Protein AF-A0A662GYY8-F1 (afdb_monomer_lite)

Secondary structure (DSSP, 8-state):
-HHHHHHHHHHHHHHHT-TT--HHHHHHHHHHHHHHHHHHHHHHHHHHHHHHHHHHHHHHHHHTT-SSS-HHHHHHHHHHH-SEEEEEEEETTEEEEEEEES--

pLDDT: mean 74.28, std 16.09, range [39.16, 95.62]

Foldseek 3Di:
DVVVLVVVLVVLVVVLPDPPDDPVNNVVSVVVNVVSVVVVVVVVVVVVVVVVVVVVLVVVCVVVVNPPDCPPVSVVVVCLVDQWDWDWDDDDPDTDTDIDGNPD

Sequence (104 aa):
MYSRIKEIISIIDSVIAKEDLDENIRKNLLMSKKLLAEVLDDLLCLRGCLREMNFVFNETMRTLGMEKENRDLAFEILRDSMYSELNFKWEGDKRVVKIENIIG

Radius of gyration: 21.21 Å; chains: 1; bounding box: 44×32×59 Å

Structure (mmCIF, N/CA/C/O backbone):
data_AF-A0A662GYY8-F1
#
_entry.id   AF-A0A662GYY8-F1
#
loop_
_atom_site.group_PDB
_atom_site.id
_atom_site.type_symbol
_atom_site.label_atom_id
_atom_site.label_alt_id
_atom_site.label_comp_id
_atom_site.label_asym_id
_atom_site.label_entity_id
_atom_site.label_seq_id
_atom_site.pdbx_PDB_ins_code
_atom_site.Cartn_x
_atom_site.Cartn_y
_atom_site.Cartn_z
_atom_site.occupancy
_atom_site.B_iso_or_equiv
_atom_site.auth_seq_id
_atom_site.auth_comp_id
_atom_site.auth_asym_id
_atom_site.auth_atom_id
_atom_site.pdbx_PDB_model_num
ATOM 1 N N . MET A 1 1 ? -5.445 -0.640 -3.956 1.00 65.19 1 MET A N 1
ATOM 2 C CA . MET A 1 1 ? -4.590 -0.774 -2.752 1.00 65.19 1 MET A CA 1
ATOM 3 C C . MET A 1 1 ? -4.658 0.482 -1.890 1.00 65.19 1 MET A C 1
ATOM 5 O O . MET A 1 1 ? -5.123 0.389 -0.768 1.00 65.19 1 MET A O 1
ATOM 9 N N . TYR A 1 2 ? -4.321 1.657 -2.437 1.00 70.56 2 TYR A N 1
ATOM 10 C CA . TYR A 1 2 ? -4.390 2.935 -1.713 1.00 70.56 2 TYR A CA 1
ATOM 11 C C . TYR A 1 2 ? -5.802 3.298 -1.202 1.00 70.56 2 TYR A C 1
ATOM 13 O O . TYR A 1 2 ? -5.949 3.740 -0.070 1.00 70.56 2 TYR A O 1
ATOM 21 N N . SER A 1 3 ? -6.852 3.040 -1.996 1.00 80.19 3 SER A N 1
ATOM 22 C CA . SER A 1 3 ? -8.255 3.245 -1.585 1.00 80.19 3 SER A CA 1
ATOM 23 C C . SER A 1 3 ? -8.660 2.381 -0.386 1.00 80.19 3 SER A C 1
ATOM 25 O O . SER A 1 3 ? -9.202 2.895 0.582 1.00 80.19 3 SER A O 1
ATOM 27 N N . ARG A 1 4 ? -8.313 1.089 -0.416 1.00 83.44 4 ARG A N 1
ATOM 28 C CA . ARG A 1 4 ? -8.581 0.139 0.675 1.00 83.44 4 ARG A CA 1
ATOM 29 C C . ARG A 1 4 ? -7.868 0.512 1.976 1.00 83.44 4 ARG A C 1
ATOM 31 O O . ARG A 1 4 ? -8.450 0.391 3.042 1.00 83.44 4 ARG A O 1
ATOM 38 N N . ILE A 1 5 ? -6.620 0.981 1.902 1.00 84.00 5 ILE A N 1
ATOM 39 C CA . ILE A 1 5 ? -5.869 1.412 3.094 1.00 84.00 5 ILE A CA 1
ATOM 40 C C . ILE A 1 5 ? -6.486 2.682 3.694 1.00 84.00 5 ILE A C 1
ATOM 42 O O . ILE A 1 5 ? -6.622 2.774 4.910 1.00 84.00 5 ILE A O 1
ATOM 46 N N . LYS A 1 6 ? -6.942 3.624 2.856 1.00 85.00 6 LYS A N 1
ATOM 47 C CA . LYS A 1 6 ? -7.700 4.795 3.321 1.00 85.00 6 LYS A CA 1
ATOM 48 C C . LYS A 1 6 ? -9.001 4.412 4.027 1.00 85.00 6 LYS A C 1
ATOM 50 O O . LYS A 1 6 ? -9.291 4.976 5.077 1.00 85.00 6 LYS A O 1
ATOM 55 N N . GLU A 1 7 ? -9.750 3.450 3.491 1.00 90.94 7 GLU A N 1
ATOM 56 C CA . GLU A 1 7 ? -10.942 2.910 4.161 1.00 90.94 7 GLU A CA 1
ATOM 57 C C . GLU A 1 7 ? -10.603 2.293 5.520 1.00 90.94 7 GLU A C 1
ATOM 59 O O . GLU A 1 7 ? -11.262 2.604 6.506 1.00 90.94 7 GLU A O 1
ATOM 64 N N . ILE A 1 8 ? -9.544 1.481 5.604 1.00 89.44 8 ILE A N 1
ATOM 65 C CA . ILE A 1 8 ? -9.105 0.872 6.870 1.00 89.44 8 ILE A CA 1
ATOM 66 C C . ILE A 1 8 ? -8.746 1.949 7.902 1.00 89.44 8 ILE A C 1
ATOM 68 O O . ILE A 1 8 ? -9.187 1.861 9.046 1.00 89.44 8 ILE A O 1
ATOM 72 N N . ILE A 1 9 ? -7.998 2.985 7.509 1.00 89.94 9 ILE A N 1
ATOM 73 C CA . ILE A 1 9 ? -7.660 4.106 8.402 1.00 89.94 9 ILE A CA 1
ATOM 74 C C . ILE A 1 9 ? -8.930 4.824 8.870 1.00 89.94 9 ILE A C 1
ATOM 76 O O . ILE A 1 9 ? -9.074 5.074 10.063 1.00 89.94 9 ILE A O 1
ATOM 80 N N . SER A 1 10 ? -9.870 5.093 7.961 1.00 92.00 10 SER A N 1
ATOM 81 C CA . SER A 1 10 ? -11.144 5.737 8.297 1.00 92.00 10 SER A CA 1
ATOM 82 C C . SER A 1 10 ? -11.973 4.907 9.280 1.00 92.00 10 SER A C 1
ATOM 84 O O . SER A 1 10 ? -12.601 5.466 10.178 1.00 92.00 10 SER A O 1
ATOM 86 N N . ILE A 1 11 ? -11.976 3.579 9.131 1.00 93.44 11 ILE A N 1
ATOM 87 C CA . ILE A 1 11 ? -12.640 2.672 10.071 1.00 93.44 11 ILE A CA 1
ATOM 88 C C . ILE A 1 11 ? -11.955 2.757 11.436 1.00 93.44 11 ILE A C 1
ATOM 90 O O . ILE A 1 11 ? -12.641 2.961 12.435 1.00 93.44 11 ILE A O 1
ATOM 94 N N . ILE A 1 12 ? -10.623 2.666 11.495 1.00 93.38 12 ILE A N 1
ATOM 95 C CA . ILE A 1 12 ? -9.874 2.755 12.757 1.00 93.38 12 ILE A CA 1
ATOM 96 C C . ILE A 1 12 ? -10.157 4.085 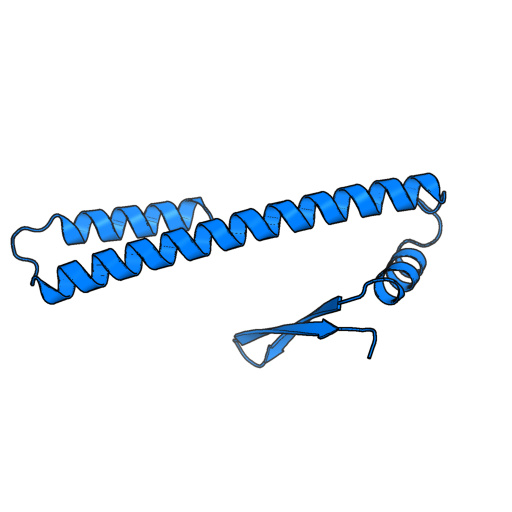13.469 1.00 93.38 12 ILE A C 1
ATOM 98 O O . ILE A 1 12 ? -10.445 4.085 14.665 1.00 93.38 12 ILE A O 1
ATOM 102 N N . ASP A 1 13 ? -10.160 5.198 12.735 1.00 92.75 13 ASP A N 1
ATOM 103 C CA . ASP A 1 13 ? -10.460 6.523 13.284 1.00 92.75 13 ASP A CA 1
ATOM 104 C C . ASP A 1 13 ? -11.874 6.604 13.864 1.00 92.75 13 ASP A C 1
ATOM 106 O O . ASP A 1 13 ? -12.066 7.142 14.954 1.00 92.75 13 ASP A O 1
ATOM 110 N N . SER A 1 14 ? -12.855 5.994 13.192 1.00 94.25 14 SER A N 1
ATOM 111 C CA . SER A 1 14 ? -14.228 5.936 13.701 1.00 94.25 14 SER A CA 1
ATOM 112 C C . SER A 1 14 ? -14.359 5.123 14.996 1.00 94.25 14 SER A C 1
ATOM 114 O O . SER A 1 14 ? -15.206 5.433 15.832 1.00 94.25 14 SER A O 1
ATOM 116 N N . VAL A 1 15 ? -13.518 4.100 15.193 1.00 92.75 15 VAL A N 1
ATOM 117 C CA . VAL A 1 15 ? -13.511 3.293 16.422 1.00 92.75 15 VAL A CA 1
ATOM 118 C C . VAL A 1 15 ? -12.796 4.025 17.557 1.00 92.75 15 VAL A C 1
ATOM 120 O O . VAL A 1 15 ? -13.300 4.026 18.676 1.00 92.75 15 VAL A O 1
ATOM 123 N N . ILE A 1 16 ? -11.663 4.677 17.277 1.00 92.62 16 ILE A N 1
ATOM 124 C CA . ILE A 1 16 ? -10.899 5.457 18.268 1.00 92.62 16 ILE A CA 1
ATOM 125 C C . ILE A 1 16 ? -11.723 6.627 18.825 1.00 92.62 16 ILE A C 1
ATOM 127 O O . ILE A 1 16 ? -11.570 6.977 19.992 1.00 92.62 16 ILE A O 1
ATOM 131 N N . ALA A 1 17 ? -12.601 7.221 18.011 1.00 91.62 17 ALA A N 1
ATOM 132 C CA . ALA A 1 17 ? -13.430 8.361 18.399 1.00 91.62 17 ALA A CA 1
ATOM 133 C C . ALA A 1 17 ? -14.521 8.038 19.440 1.00 91.62 17 ALA A C 1
ATOM 135 O O . ALA A 1 17 ? -15.160 8.958 19.948 1.00 91.62 17 ALA A O 1
ATOM 136 N N . LYS A 1 18 ? -14.758 6.761 19.763 1.00 91.62 18 LYS A N 1
ATOM 137 C CA . LYS A 1 18 ? -15.751 6.360 20.766 1.00 91.62 18 LYS A CA 1
ATOM 138 C C . LYS A 1 18 ? -15.272 6.703 22.183 1.00 91.62 18 LYS A C 1
ATOM 140 O O . LYS A 1 18 ? -14.154 6.360 22.568 1.00 91.62 18 LYS A O 1
ATOM 145 N N . GLU A 1 19 ? -16.110 7.384 22.964 1.00 80.12 19 GLU A N 1
ATOM 146 C 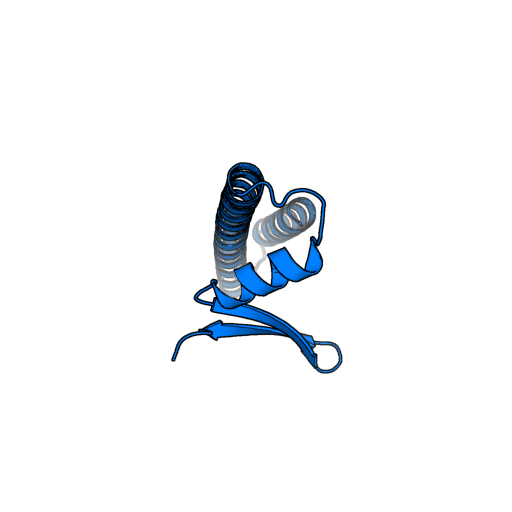CA . GLU A 1 19 ? -15.770 7.833 24.327 1.00 80.12 19 GLU A CA 1
ATOM 147 C C . GLU A 1 19 ? -15.565 6.672 25.311 1.00 80.12 19 GLU A C 1
ATOM 149 O O . GLU A 1 19 ? -14.727 6.768 26.200 1.00 80.12 19 GLU A O 1
ATOM 154 N N . ASP A 1 20 ? -16.268 5.558 25.114 1.00 92.25 20 ASP A N 1
ATOM 155 C CA . ASP A 1 20 ? -16.285 4.372 25.976 1.00 92.25 20 ASP A CA 1
ATOM 156 C C . ASP A 1 20 ? -15.206 3.329 25.633 1.00 92.25 20 ASP A C 1
ATOM 158 O O . ASP A 1 20 ? -15.186 2.228 26.187 1.00 92.25 20 ASP A O 1
ATOM 162 N N . LEU A 1 21 ? -14.292 3.656 24.718 1.00 93.38 21 LEU A N 1
ATOM 163 C CA . LEU A 1 21 ? -13.223 2.751 24.324 1.00 93.38 21 LEU A CA 1
ATOM 164 C C . LEU A 1 21 ? -12.138 2.665 25.405 1.00 93.38 21 LEU A C 1
ATOM 166 O O . LEU A 1 21 ? -11.501 3.672 25.720 1.00 93.38 21 LEU A O 1
ATOM 170 N N . ASP A 1 22 ? -11.882 1.443 25.87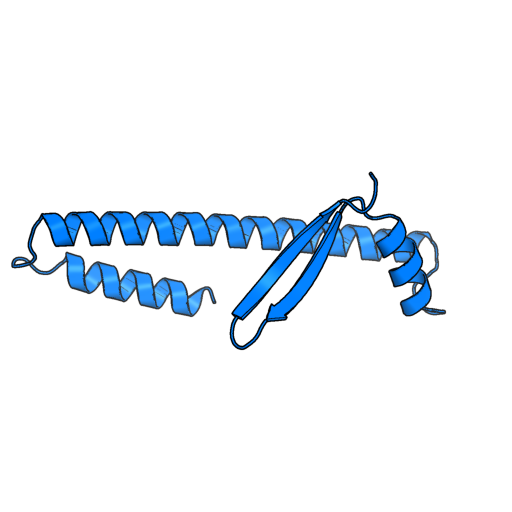9 1.00 95.56 22 ASP A N 1
ATOM 171 C CA . ASP A 1 22 ? -10.781 1.120 26.790 1.00 95.56 22 ASP A CA 1
ATOM 172 C C . ASP A 1 22 ? -9.438 1.699 26.308 1.00 95.56 22 ASP A C 1
ATOM 174 O O . ASP A 1 22 ? -9.078 1.605 25.130 1.00 95.56 22 ASP A O 1
ATOM 178 N N . GLU A 1 23 ? -8.676 2.284 27.233 1.00 93.31 23 GLU A N 1
ATOM 179 C CA . GLU A 1 23 ? -7.469 3.050 26.913 1.00 93.31 23 GLU A CA 1
ATOM 180 C C . GLU A 1 23 ? -6.344 2.171 26.337 1.00 93.31 23 GLU A C 1
ATOM 182 O O . GLU A 1 23 ? -5.606 2.599 25.443 1.00 93.31 23 GLU A O 1
ATOM 187 N N . ASN A 1 24 ? -6.234 0.908 26.771 1.00 95.25 24 ASN A N 1
ATOM 188 C CA . ASN A 1 24 ? -5.269 -0.023 26.182 1.00 95.25 24 ASN A CA 1
ATOM 189 C C . ASN A 1 24 ? -5.677 -0.401 24.754 1.00 95.25 24 ASN A C 1
ATOM 191 O O . ASN A 1 24 ? -4.821 -0.462 23.867 1.00 95.25 24 ASN A O 1
ATOM 195 N N . ILE A 1 25 ? -6.973 -0.609 24.502 1.00 94.81 25 ILE A N 1
ATOM 196 C CA . ILE A 1 25 ? -7.486 -0.850 23.146 1.00 94.81 25 ILE A CA 1
ATOM 197 C C . ILE A 1 25 ? -7.233 0.373 22.256 1.00 94.81 25 ILE A C 1
ATOM 199 O O . ILE A 1 25 ? -6.726 0.228 21.141 1.00 94.81 25 ILE A O 1
ATOM 203 N N . ARG A 1 26 ? -7.507 1.582 22.758 1.00 94.75 26 ARG A N 1
ATOM 204 C CA . ARG A 1 26 ? -7.259 2.852 22.060 1.00 94.75 26 ARG A CA 1
ATOM 205 C C . ARG A 1 26 ? -5.792 2.998 21.659 1.00 94.75 26 ARG A C 1
ATOM 207 O O . ARG A 1 26 ? -5.491 3.266 20.494 1.00 94.75 26 ARG A O 1
ATOM 214 N N . LYS A 1 27 ? -4.871 2.742 22.592 1.00 95.25 27 LYS A N 1
ATOM 215 C CA . LYS A 1 27 ? -3.424 2.757 22.341 1.00 95.25 27 LYS A CA 1
ATOM 216 C C . LYS A 1 27 ? -3.008 1.730 21.283 1.00 95.25 27 LYS A C 1
ATOM 218 O O . LYS A 1 27 ? -2.234 2.061 20.384 1.00 95.25 27 LYS A O 1
ATOM 223 N N . ASN A 1 28 ? -3.541 0.510 21.349 1.00 95.62 28 ASN A N 1
ATOM 224 C CA . ASN A 1 28 ? -3.246 -0.542 20.373 1.00 95.62 28 ASN A CA 1
ATOM 225 C C . ASN A 1 28 ? -3.753 -0.190 18.965 1.00 95.62 28 ASN A C 1
ATOM 227 O O . ASN A 1 28 ? -3.055 -0.444 17.980 1.00 95.62 28 ASN A O 1
ATOM 231 N N . LEU A 1 29 ? -4.928 0.436 18.851 1.00 94.81 29 LEU A N 1
ATOM 232 C CA . LEU A 1 29 ? -5.473 0.906 17.574 1.00 94.81 29 LEU A CA 1
ATOM 233 C C . LEU A 1 29 ? -4.649 2.056 16.983 1.00 94.81 29 LEU A C 1
ATOM 235 O O . LEU A 1 29 ? -4.341 2.029 15.792 1.00 94.81 29 LEU A O 1
ATOM 239 N N . LEU A 1 30 ? -4.225 3.019 17.807 1.00 93.94 30 LEU A N 1
ATOM 240 C CA . LEU A 1 30 ? -3.324 4.096 17.382 1.00 93.94 30 LEU A CA 1
ATOM 241 C C . LEU A 1 30 ? -1.981 3.549 16.879 1.00 93.94 30 LEU A C 1
ATOM 243 O O . LEU A 1 30 ? -1.501 3.966 15.824 1.00 93.94 30 LEU A O 1
ATOM 247 N N . MET A 1 31 ? -1.401 2.577 17.588 1.00 95.44 31 MET A N 1
ATOM 248 C CA . MET A 1 31 ? -0.162 1.921 17.163 1.00 95.44 31 MET A CA 1
ATOM 249 C C . MET A 1 31 ? -0.352 1.147 15.853 1.00 95.44 31 MET A C 1
ATOM 251 O O . MET A 1 31 ? 0.473 1.246 14.950 1.00 95.44 31 MET A O 1
ATOM 255 N N . SER A 1 32 ? -1.469 0.430 15.713 1.00 93.56 32 SER A N 1
ATOM 256 C CA . SER A 1 32 ? -1.805 -0.295 14.481 1.00 93.56 32 SER A CA 1
ATOM 257 C C . SER A 1 32 ? -1.964 0.656 13.294 1.00 93.56 32 SER A C 1
ATOM 259 O O . SER A 1 32 ? -1.436 0.388 12.217 1.00 93.56 32 SER A O 1
ATOM 261 N N . LYS A 1 33 ? -2.629 1.804 13.493 1.00 92.81 33 LYS A N 1
ATOM 262 C CA . LYS A 1 33 ? -2.751 2.859 12.477 1.00 92.81 33 LYS A CA 1
ATOM 263 C C . LYS A 1 33 ? -1.385 3.411 12.069 1.00 92.81 33 LYS A C 1
ATOM 265 O O . LYS A 1 33 ? -1.152 3.603 10.878 1.00 92.81 33 LYS A O 1
ATOM 270 N N . LYS A 1 34 ? -0.487 3.642 13.032 1.00 93.19 34 LYS A N 1
ATOM 271 C CA . LYS A 1 34 ? 0.882 4.102 12.765 1.00 93.19 34 LYS A CA 1
ATOM 272 C C . LYS A 1 34 ? 1.653 3.096 11.902 1.00 93.19 34 LYS A C 1
ATOM 274 O O . LYS A 1 34 ? 2.140 3.473 10.843 1.00 93.19 34 LYS A O 1
ATOM 279 N N . LEU A 1 35 ? 1.693 1.826 12.308 1.00 93.44 35 LEU A N 1
ATOM 280 C CA . LEU A 1 35 ? 2.380 0.763 11.561 1.00 93.44 35 LEU A CA 1
ATOM 281 C C . LEU A 1 35 ? 1.812 0.597 10.142 1.00 93.44 35 LEU A C 1
ATOM 283 O O . LEU A 1 35 ? 2.557 0.395 9.190 1.00 93.44 35 LEU A O 1
ATOM 287 N N . LEU A 1 36 ? 0.490 0.722 9.978 1.00 91.25 36 LEU A N 1
ATOM 288 C CA . LEU A 1 36 ? -0.152 0.662 8.663 1.00 91.25 36 LEU A CA 1
ATOM 289 C C . LEU A 1 36 ? 0.302 1.807 7.740 1.00 91.25 36 LEU A C 1
ATOM 291 O O . LEU A 1 36 ? 0.457 1.595 6.538 1.00 91.25 36 LEU A O 1
ATOM 295 N N . ALA A 1 37 ? 0.495 3.010 8.290 1.00 88.25 37 ALA A N 1
ATOM 296 C CA . ALA A 1 37 ? 0.995 4.157 7.537 1.00 88.25 37 ALA A CA 1
ATOM 297 C C . ALA A 1 37 ? 2.467 3.973 7.137 1.00 88.25 37 ALA A C 1
ATOM 299 O O . ALA A 1 37 ? 2.798 4.191 5.977 1.00 88.25 37 ALA A O 1
ATOM 300 N N . GLU A 1 38 ? 3.313 3.486 8.049 1.00 90.31 38 GLU A N 1
ATOM 301 C CA . GLU A 1 38 ? 4.726 3.185 7.764 1.00 90.31 38 GLU A CA 1
ATOM 302 C C . GLU A 1 38 ? 4.862 2.141 6.639 1.00 90.31 38 GLU A C 1
ATOM 304 O O . GLU A 1 38 ? 5.555 2.374 5.652 1.00 90.31 38 GLU A O 1
ATOM 309 N N . VAL A 1 39 ? 4.098 1.043 6.702 1.00 89.25 39 VAL A N 1
ATOM 310 C CA . VAL A 1 39 ? 4.083 0.023 5.635 1.00 89.25 39 VAL A CA 1
ATOM 311 C C . VAL A 1 39 ? 3.601 0.597 4.297 1.00 89.25 39 VAL A C 1
ATOM 313 O O . VAL A 1 39 ? 4.060 0.182 3.230 1.00 89.25 39 VAL A O 1
ATOM 316 N N . LEU A 1 40 ? 2.652 1.538 4.317 1.00 87.44 40 LEU A N 1
ATOM 317 C CA . LEU A 1 40 ? 2.190 2.186 3.093 1.00 87.44 40 LEU A CA 1
ATOM 318 C C . LEU A 1 40 ? 3.298 3.034 2.458 1.00 87.44 40 LEU A C 1
ATOM 320 O O . LEU A 1 40 ? 3.448 2.989 1.234 1.00 87.44 40 LEU A O 1
ATOM 324 N N . ASP A 1 41 ? 4.055 3.775 3.262 1.00 87.25 41 ASP A N 1
ATOM 325 C CA . ASP A 1 41 ? 5.176 4.585 2.786 1.00 87.25 41 ASP A CA 1
ATOM 326 C C . ASP A 1 41 ? 6.275 3.707 2.175 1.00 87.25 41 ASP A C 1
ATOM 328 O O . ASP A 1 41 ? 6.716 3.978 1.053 1.00 87.25 41 ASP A O 1
ATOM 332 N N . ASP A 1 42 ? 6.617 2.587 2.817 1.00 86.31 42 ASP A N 1
ATOM 333 C CA . ASP A 1 42 ? 7.574 1.609 2.281 1.00 86.31 42 ASP A CA 1
ATOM 334 C C . ASP A 1 42 ? 7.131 1.060 0.915 1.00 86.31 42 ASP A C 1
ATOM 336 O O . ASP A 1 42 ? 7.913 0.992 -0.039 1.00 86.31 42 ASP A O 1
ATOM 340 N N . LEU A 1 43 ? 5.845 0.719 0.767 1.00 82.94 43 LEU A N 1
ATOM 341 C CA . LEU A 1 43 ? 5.292 0.234 -0.501 1.00 82.94 43 LEU A CA 1
ATOM 342 C C . LEU A 1 43 ? 5.300 1.308 -1.596 1.00 82.94 43 LEU A C 1
ATOM 344 O O . LEU A 1 43 ? 5.490 0.996 -2.778 1.00 82.94 43 LEU A O 1
ATOM 348 N N . LEU A 1 44 ? 5.063 2.570 -1.235 1.00 82.69 44 LEU A N 1
ATOM 349 C CA . LEU A 1 44 ? 5.121 3.688 -2.175 1.00 82.69 44 LEU A CA 1
ATOM 350 C C . LEU A 1 44 ? 6.556 3.957 -2.631 1.00 82.69 44 LEU A C 1
ATOM 352 O O . LEU A 1 44 ? 6.757 4.177 -3.829 1.00 82.69 44 LEU A O 1
ATOM 356 N N . CYS A 1 45 ? 7.518 3.877 -1.711 1.00 83.62 45 CYS A N 1
ATOM 357 C CA . CYS A 1 45 ? 8.947 3.968 -1.990 1.00 83.62 45 CYS A CA 1
ATOM 358 C C . CYS A 1 45 ? 9.386 2.859 -2.955 1.00 83.62 45 CYS A C 1
ATOM 360 O O . CYS A 1 45 ? 9.872 3.149 -4.049 1.00 83.62 45 CYS A O 1
ATOM 362 N N . LEU A 1 46 ? 9.076 1.596 -2.636 1.00 81.25 46 LEU A N 1
ATOM 363 C CA . LEU A 1 46 ? 9.387 0.446 -3.490 1.00 81.25 46 LEU A CA 1
ATOM 364 C C . LEU A 1 46 ? 8.792 0.598 -4.897 1.00 81.25 46 LEU A C 1
ATOM 366 O O . LEU A 1 46 ? 9.450 0.316 -5.898 1.00 81.25 46 LEU A O 1
ATOM 370 N N . ARG A 1 47 ? 7.548 1.085 -5.000 1.00 77.44 47 AR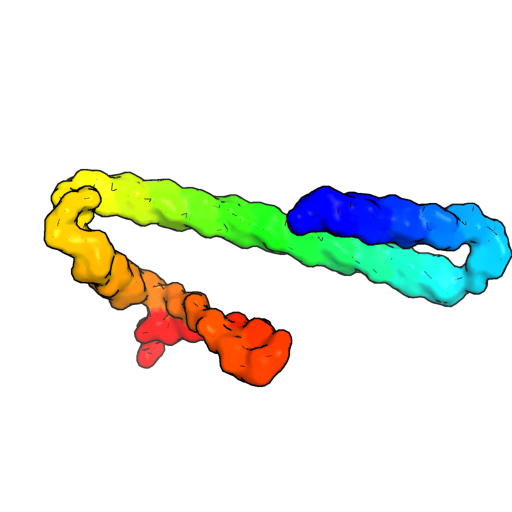G A N 1
ATOM 371 C CA . ARG A 1 47 ? 6.915 1.368 -6.296 1.00 77.44 47 ARG A CA 1
ATOM 372 C C . ARG A 1 47 ? 7.665 2.448 -7.082 1.00 77.44 47 ARG A C 1
ATOM 374 O O . ARG A 1 47 ? 7.692 2.371 -8.309 1.00 77.44 47 ARG A O 1
ATOM 381 N N . GLY A 1 48 ? 8.216 3.455 -6.406 1.00 73.56 48 GLY A N 1
ATOM 382 C CA . GLY A 1 48 ? 9.087 4.467 -7.007 1.00 73.56 48 GLY A CA 1
ATOM 383 C C . GLY A 1 48 ? 10.341 3.834 -7.602 1.00 73.56 48 GLY A C 1
ATOM 384 O O . GLY A 1 48 ? 10.550 3.934 -8.809 1.00 73.56 48 GLY A O 1
ATOM 385 N N . CYS A 1 49 ? 11.078 3.068 -6.795 1.00 77.50 49 CYS A N 1
ATOM 386 C CA . CYS A 1 49 ? 12.285 2.365 -7.233 1.00 77.50 49 CYS A CA 1
ATOM 387 C C . CYS A 1 49 ? 12.019 1.442 -8.433 1.00 77.50 49 CYS A C 1
ATOM 389 O O . CYS A 1 49 ? 12.763 1.460 -9.407 1.00 77.50 49 CYS A O 1
ATOM 391 N N . LEU A 1 50 ? 10.915 0.684 -8.422 1.00 75.00 50 LEU A N 1
ATOM 392 C CA . LEU A 1 50 ? 10.547 -0.190 -9.543 1.00 75.00 50 LEU A CA 1
ATOM 393 C C . LEU A 1 50 ? 10.249 0.586 -10.834 1.00 75.00 50 LEU A C 1
ATOM 395 O O . LEU A 1 50 ? 10.549 0.108 -11.927 1.00 75.00 50 LEU A O 1
ATOM 399 N N . ARG A 1 51 ? 9.652 1.780 -10.733 1.00 72.81 51 ARG A N 1
ATOM 400 C CA . ARG A 1 51 ? 9.404 2.637 -11.903 1.00 72.81 51 ARG A CA 1
ATOM 401 C C . ARG A 1 51 ? 10.700 3.183 -12.481 1.00 72.81 51 ARG A C 1
ATOM 403 O O . ARG A 1 51 ? 10.839 3.190 -13.700 1.00 72.81 51 ARG A O 1
ATOM 410 N N . GLU A 1 52 ? 11.623 3.609 -11.627 1.00 73.75 52 GLU A N 1
ATOM 411 C CA . GLU A 1 52 ? 12.945 4.083 -12.039 1.00 73.75 52 GLU A CA 1
ATOM 412 C C . GLU A 1 52 ? 13.754 2.962 -12.690 1.00 73.75 52 GLU A C 1
ATOM 414 O O . GLU A 1 52 ? 14.255 3.142 -13.796 1.00 73.75 52 GLU A O 1
ATOM 419 N N . MET A 1 53 ? 13.785 1.775 -12.079 1.00 77.31 53 MET A N 1
ATOM 420 C CA . MET A 1 53 ? 14.417 0.594 -12.672 1.00 77.31 53 MET A CA 1
ATOM 421 C C . MET A 1 53 ? 13.815 0.258 -14.037 1.00 77.31 53 MET A C 1
ATOM 423 O O . MET A 1 53 ? 14.551 0.031 -14.990 1.00 77.31 53 MET A O 1
ATOM 427 N N . ASN A 1 54 ? 12.485 0.286 -14.171 1.00 70.69 54 ASN A N 1
ATOM 428 C CA . ASN A 1 54 ? 11.833 0.038 -15.456 1.00 70.69 54 ASN A CA 1
ATOM 429 C C . ASN A 1 54 ? 12.155 1.127 -16.496 1.00 70.69 54 ASN A C 1
ATOM 431 O O . ASN A 1 54 ? 12.293 0.832 -17.680 1.00 70.69 54 ASN A O 1
ATOM 435 N N . PHE A 1 55 ? 12.281 2.390 -16.085 1.00 74.31 55 PHE A N 1
ATOM 436 C CA . PHE A 1 55 ? 12.711 3.463 -16.981 1.00 74.31 55 PHE A CA 1
ATOM 437 C C . PHE A 1 55 ? 14.143 3.230 -17.478 1.00 74.31 55 PHE A C 1
ATOM 439 O O . PHE A 1 55 ? 14.360 3.179 -18.686 1.00 74.31 55 PHE A O 1
ATOM 446 N N . VAL A 1 56 ? 15.088 3.004 -16.559 1.00 75.56 56 VAL A N 1
ATOM 447 C CA . VAL A 1 56 ? 16.493 2.711 -16.884 1.00 75.56 56 VAL A CA 1
ATOM 448 C C . VAL A 1 56 ? 16.598 1.480 -17.783 1.00 75.56 56 VAL A C 1
ATOM 450 O O . VAL A 1 56 ? 17.340 1.501 -18.763 1.00 75.56 56 VAL A O 1
ATOM 453 N N . PHE A 1 57 ? 15.816 0.435 -17.502 1.00 73.94 57 PHE A N 1
ATOM 454 C CA . PHE A 1 57 ? 15.745 -0.771 -18.323 1.00 73.94 57 PHE A CA 1
ATOM 455 C C . PHE A 1 57 ? 15.333 -0.446 -19.759 1.00 73.94 57 PHE A C 1
ATOM 457 O O . PHE A 1 57 ? 16.038 -0.808 -20.698 1.00 73.94 57 PHE A O 1
ATOM 464 N N . ASN A 1 58 ? 14.220 0.271 -19.936 1.00 71.94 58 ASN A N 1
ATOM 465 C CA . ASN A 1 58 ? 13.725 0.597 -21.269 1.00 71.94 58 ASN A CA 1
ATOM 466 C C . ASN A 1 58 ? 14.733 1.462 -22.036 1.00 71.94 58 ASN A C 1
ATOM 468 O O . ASN A 1 58 ? 15.024 1.145 -23.184 1.00 71.94 58 ASN A O 1
ATOM 472 N N . GLU A 1 59 ? 15.322 2.484 -21.410 1.00 75.19 59 GLU A N 1
ATOM 473 C CA . GLU A 1 59 ? 16.334 3.340 -22.051 1.00 75.19 59 GLU A CA 1
ATOM 474 C C . GLU A 1 59 ? 17.616 2.579 -22.416 1.00 75.19 59 GLU A C 1
ATOM 476 O O . GLU A 1 59 ? 18.174 2.779 -23.498 1.00 75.19 59 GLU A O 1
ATOM 481 N N . THR A 1 60 ? 18.058 1.652 -21.562 1.00 71.62 60 THR A N 1
ATOM 482 C CA . THR A 1 60 ? 19.204 0.776 -21.855 1.00 71.62 60 THR A CA 1
ATOM 483 C C . THR A 1 60 ? 18.905 -0.109 -23.062 1.00 71.62 60 THR A C 1
ATOM 485 O O . THR A 1 60 ? 19.695 -0.175 -24.000 1.00 71.62 60 THR A O 1
ATOM 488 N N . MET A 1 61 ? 17.720 -0.720 -23.091 1.00 71.06 61 MET A N 1
ATOM 489 C CA . MET A 1 61 ? 17.257 -1.543 -24.207 1.00 71.06 61 MET A CA 1
ATOM 490 C C . MET A 1 61 ? 17.168 -0.761 -25.524 1.00 71.06 61 MET A C 1
ATOM 492 O O . MET A 1 61 ? 17.557 -1.288 -26.569 1.00 71.06 61 MET A O 1
ATOM 496 N N . ARG A 1 62 ? 16.715 0.504 -25.479 1.00 73.50 62 ARG A N 1
ATOM 497 C CA . ARG A 1 62 ? 16.725 1.408 -26.644 1.00 73.50 62 ARG A CA 1
ATOM 498 C C . ARG A 1 62 ? 18.136 1.670 -27.137 1.00 73.50 62 ARG A C 1
ATOM 500 O O . ARG A 1 62 ? 18.411 1.527 -28.323 1.00 73.50 62 ARG A O 1
ATOM 507 N N . THR A 1 63 ? 19.020 2.046 -26.215 1.00 73.38 63 THR A N 1
ATOM 508 C CA . THR A 1 63 ? 20.411 2.414 -26.508 1.00 73.38 63 THR A CA 1
ATOM 509 C C . THR A 1 63 ? 21.172 1.251 -27.138 1.00 73.38 63 THR A C 1
ATOM 511 O O . THR A 1 63 ? 21.953 1.450 -28.063 1.00 73.38 63 THR A O 1
ATOM 514 N N . LEU A 1 64 ? 20.905 0.027 -26.679 1.00 72.00 64 LEU A N 1
ATOM 515 C CA . LEU A 1 64 ? 21.506 -1.192 -27.215 1.00 72.00 64 LEU A CA 1
ATOM 516 C C . LEU A 1 64 ? 20.830 -1.693 -28.506 1.00 72.00 64 LEU A C 1
ATOM 518 O O . LEU A 1 64 ? 21.267 -2.693 -29.068 1.00 72.00 64 LEU A O 1
ATOM 522 N N . GLY A 1 65 ? 19.771 -1.031 -28.990 1.00 70.44 65 GLY A N 1
ATOM 523 C CA . GLY A 1 65 ? 19.052 -1.434 -30.203 1.00 70.44 65 GLY A CA 1
ATOM 524 C C . GLY A 1 65 ? 18.266 -2.742 -30.058 1.00 70.44 65 GLY A C 1
ATOM 525 O O . GLY A 1 65 ? 17.913 -3.366 -31.055 1.00 70.44 65 GLY A O 1
ATOM 526 N N . MET A 1 66 ? 17.971 -3.168 -28.828 1.00 68.88 66 MET A N 1
ATOM 527 C CA . MET A 1 66 ? 17.391 -4.481 -28.520 1.00 68.88 66 MET A CA 1
ATOM 528 C C . MET A 1 66 ? 15.854 -4.457 -28.390 1.00 68.88 66 MET A C 1
ATOM 530 O O . MET A 1 66 ? 15.256 -5.378 -27.838 1.00 68.88 66 MET A O 1
ATOM 534 N N . GLU A 1 67 ? 15.173 -3.422 -28.893 1.00 64.06 67 GLU A N 1
ATOM 535 C CA . GLU A 1 67 ? 13.728 -3.224 -28.684 1.00 64.06 67 GLU A CA 1
ATOM 536 C C . GLU A 1 67 ? 12.816 -4.291 -29.329 1.00 64.06 67 GLU A C 1
ATOM 538 O O . GLU A 1 67 ? 11.653 -4.398 -28.927 1.00 64.06 67 GLU A O 1
ATOM 543 N N . LYS A 1 68 ? 13.282 -5.053 -30.338 1.00 56.22 68 LYS A N 1
ATOM 544 C CA . LYS A 1 68 ? 12.375 -5.831 -31.212 1.00 56.22 68 LYS A CA 1
ATOM 545 C C . LYS A 1 68 ? 12.723 -7.287 -31.538 1.00 56.22 68 LYS A C 1
ATOM 547 O O . LYS A 1 68 ? 11.786 -7.997 -31.885 1.00 56.22 68 LYS A O 1
ATOM 552 N N . GLU A 1 69 ? 13.964 -7.769 -31.425 1.00 52.47 69 GLU A N 1
ATOM 553 C CA . GLU A 1 69 ? 14.293 -9.095 -32.002 1.00 52.47 69 GLU A CA 1
ATOM 554 C C . GLU A 1 69 ? 14.411 -10.275 -31.038 1.00 52.47 69 GLU A C 1
ATOM 556 O O . GLU A 1 69 ? 14.350 -11.411 -31.494 1.00 52.47 69 GLU A O 1
ATOM 561 N N . ASN A 1 70 ? 14.466 -10.076 -29.723 1.00 60.66 70 ASN A N 1
ATOM 562 C CA . ASN A 1 70 ? 14.195 -11.176 -28.796 1.00 60.66 70 ASN A CA 1
ATOM 563 C C . ASN A 1 70 ? 14.048 -10.627 -27.383 1.00 60.66 70 ASN A C 1
ATOM 565 O O . ASN A 1 70 ? 15.012 -10.522 -26.625 1.00 60.66 70 ASN A O 1
ATOM 569 N N . ARG A 1 71 ? 12.824 -10.217 -27.040 1.00 59.75 71 ARG A N 1
ATOM 570 C CA . ARG A 1 71 ? 12.524 -9.693 -25.704 1.00 59.75 71 ARG A CA 1
ATOM 571 C C . ARG A 1 71 ? 12.942 -10.689 -24.626 1.00 59.75 71 ARG A C 1
ATOM 573 O O . ARG A 1 71 ? 13.503 -10.266 -23.627 1.00 59.75 71 ARG A O 1
ATOM 580 N N . ASP A 1 72 ? 12.734 -11.978 -24.881 1.00 61.38 72 ASP A N 1
ATOM 581 C CA . ASP A 1 72 ? 13.063 -13.060 -23.955 1.00 61.38 72 ASP A CA 1
ATOM 582 C C . ASP A 1 72 ? 14.577 -13.192 -23.744 1.00 61.38 72 ASP A C 1
ATOM 584 O O . ASP A 1 72 ? 15.017 -13.204 -22.601 1.00 61.38 72 ASP A O 1
ATOM 588 N N . LEU A 1 73 ? 15.388 -13.158 -24.811 1.00 61.91 73 LEU A N 1
ATOM 589 C CA . LEU A 1 73 ? 16.8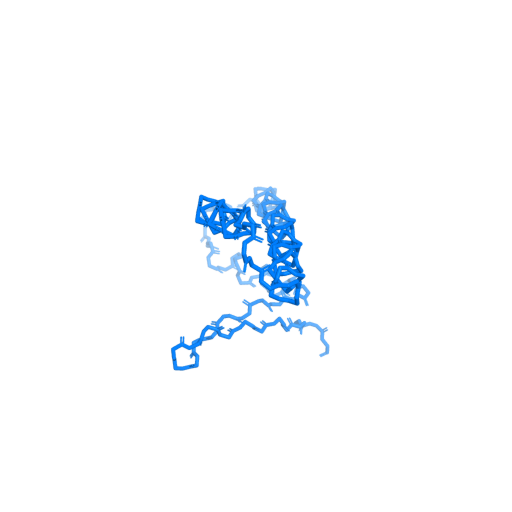57 -13.190 -24.701 1.00 61.91 73 LEU A CA 1
ATOM 590 C C . LEU A 1 73 ? 17.407 -11.943 -23.996 1.00 61.91 73 LEU A C 1
ATOM 592 O O . LEU A 1 73 ? 18.348 -12.021 -23.214 1.00 61.91 73 LEU A O 1
ATOM 596 N N . ALA A 1 74 ? 16.820 -10.778 -24.267 1.00 60.53 74 ALA A N 1
ATOM 597 C CA . ALA A 1 74 ? 17.227 -9.543 -23.617 1.00 60.53 74 ALA A CA 1
ATOM 598 C C . ALA A 1 74 ? 16.859 -9.524 -22.129 1.00 60.53 74 ALA A C 1
ATOM 600 O O . ALA A 1 74 ? 17.658 -9.090 -21.303 1.00 60.53 74 ALA A O 1
ATOM 601 N N . PHE A 1 75 ? 15.670 -10.029 -21.784 1.00 63.00 75 PHE A N 1
ATOM 602 C CA . PHE A 1 75 ? 15.264 -10.255 -20.399 1.00 63.00 75 PHE A CA 1
ATOM 603 C C . PHE A 1 75 ? 16.183 -11.258 -19.701 1.00 63.00 75 PHE A C 1
ATOM 605 O O . PHE A 1 75 ? 16.485 -11.063 -18.529 1.00 63.00 75 PHE A O 1
ATOM 612 N N . GLU A 1 76 ? 16.650 -12.287 -20.408 1.00 62.75 76 GLU A N 1
ATOM 613 C CA . GLU A 1 76 ? 17.571 -13.293 -19.882 1.00 62.75 76 GLU A CA 1
ATOM 614 C C . GLU A 1 76 ? 18.955 -12.704 -19.576 1.00 62.75 76 GLU A C 1
ATOM 616 O O . GLU A 1 76 ? 19.406 -12.759 -18.435 1.00 62.75 76 GLU A O 1
ATOM 621 N N . ILE A 1 77 ? 19.571 -12.019 -20.546 1.00 60.94 77 ILE A N 1
ATOM 622 C CA . ILE A 1 77 ? 20.875 -11.349 -20.383 1.00 60.94 77 ILE A CA 1
ATOM 623 C C . ILE A 1 77 ? 20.830 -10.307 -19.255 1.00 60.94 77 ILE A C 1
ATOM 625 O O . ILE A 1 77 ? 21.794 -10.139 -18.506 1.00 60.94 77 ILE A O 1
ATOM 629 N N . LEU A 1 78 ? 19.708 -9.597 -19.113 1.00 57.81 78 LEU A N 1
ATOM 630 C CA . LEU A 1 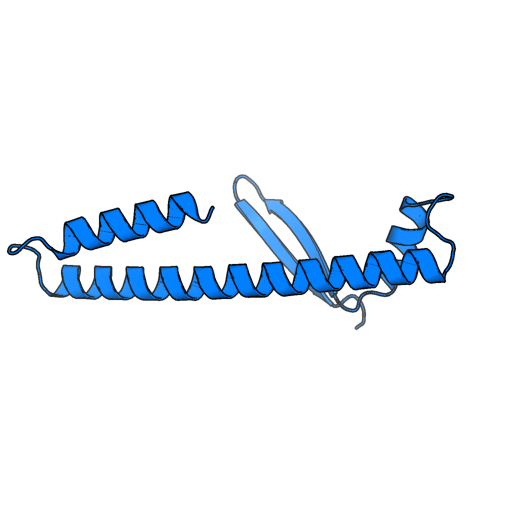78 ? 19.540 -8.588 -18.071 1.00 57.81 78 LEU A CA 1
ATOM 631 C C . LEU A 1 78 ? 19.229 -9.192 -16.703 1.00 57.81 78 LEU A C 1
ATOM 633 O O . LEU A 1 78 ? 19.780 -8.693 -15.727 1.00 57.81 78 LEU A O 1
ATOM 637 N N . ARG A 1 79 ? 18.427 -10.265 -16.613 1.00 58.75 79 ARG A N 1
ATOM 638 C CA . ARG A 1 79 ? 18.255 -11.051 -15.377 1.00 58.75 79 ARG A CA 1
ATOM 639 C C . ARG A 1 79 ? 19.613 -11.508 -14.860 1.00 58.75 79 ARG A C 1
ATOM 641 O O . ARG A 1 79 ? 19.908 -11.300 -13.689 1.00 58.75 79 ARG A O 1
ATOM 648 N N . ASP A 1 80 ? 20.448 -12.028 -15.750 1.00 57.41 80 ASP A N 1
ATOM 649 C CA . ASP A 1 80 ? 21.790 -12.507 -15.422 1.00 57.41 80 ASP A CA 1
ATOM 650 C C . ASP A 1 80 ? 22.759 -11.353 -15.069 1.00 57.41 80 ASP A C 1
ATOM 652 O O . ASP A 1 80 ? 23.773 -11.569 -14.410 1.00 57.41 80 ASP A O 1
ATOM 656 N N . SER A 1 81 ? 22.431 -10.111 -15.454 1.00 52.19 81 SER A N 1
ATOM 657 C CA . SER A 1 81 ? 23.174 -8.891 -15.093 1.00 52.19 81 SER A CA 1
ATOM 658 C C . SER A 1 81 ? 22.641 -8.191 -13.831 1.00 52.19 81 SER A C 1
ATOM 660 O O . SER A 1 81 ? 23.247 -7.221 -13.368 1.00 52.19 81 SER A O 1
ATOM 662 N N . MET A 1 82 ? 21.504 -8.625 -13.271 1.00 56.28 82 MET A N 1
ATOM 663 C CA . MET A 1 82 ? 20.978 -8.075 -12.021 1.00 56.28 82 MET A CA 1
ATOM 664 C C . MET A 1 82 ? 21.689 -8.703 -10.820 1.00 56.28 82 MET A C 1
ATOM 666 O O . MET A 1 82 ? 21.900 -9.907 -10.750 1.00 56.28 82 MET A O 1
ATOM 670 N N . TYR A 1 83 ? 22.014 -7.887 -9.817 1.00 55.84 83 TYR A N 1
ATOM 671 C CA . TYR A 1 83 ? 22.660 -8.372 -8.592 1.00 55.84 83 TYR A CA 1
ATOM 672 C C . TYR A 1 83 ? 21.711 -9.163 -7.677 1.00 55.84 83 TYR A C 1
ATOM 674 O O . TYR A 1 83 ? 22.176 -9.942 -6.843 1.00 55.84 83 TYR A O 1
ATOM 682 N N . SER A 1 84 ? 20.396 -8.991 -7.841 1.00 47.78 84 SER A N 1
ATOM 683 C CA . SER A 1 84 ? 19.372 -9.629 -7.009 1.00 47.78 84 SER A CA 1
ATOM 684 C C . SER A 1 84 ? 18.155 -10.048 -7.842 1.00 47.78 84 SER A C 1
ATOM 686 O O . SER A 1 84 ? 17.604 -9.240 -8.590 1.00 47.78 84 SER A O 1
ATOM 688 N N . GLU A 1 85 ? 17.706 -11.292 -7.677 1.00 53.81 85 GLU A N 1
ATOM 689 C CA . GLU A 1 85 ? 16.471 -11.835 -8.244 1.00 53.81 85 GLU A CA 1
ATOM 690 C C . GLU A 1 85 ? 15.355 -11.825 -7.193 1.00 53.81 85 GLU A C 1
ATOM 692 O O . GLU A 1 85 ? 15.541 -12.207 -6.034 1.00 53.81 85 GLU A O 1
ATOM 697 N N . LEU A 1 86 ? 14.164 -11.391 -7.605 1.00 45.12 86 LEU A N 1
ATOM 698 C CA . LEU A 1 86 ? 12.949 -11.416 -6.794 1.00 45.12 86 LEU A CA 1
ATOM 699 C C . LEU A 1 86 ? 12.076 -12.593 -7.236 1.00 45.12 86 LEU A C 1
ATOM 701 O O . LEU A 1 86 ? 11.319 -12.499 -8.202 1.00 45.12 86 LEU A O 1
ATOM 705 N N . ASN A 1 87 ? 12.166 -13.696 -6.497 1.00 52.25 87 ASN A N 1
ATOM 706 C CA . ASN A 1 87 ? 11.432 -14.921 -6.771 1.00 52.25 87 ASN A CA 1
ATOM 707 C C . ASN A 1 87 ? 10.100 -14.940 -6.010 1.00 52.25 87 ASN A C 1
ATOM 709 O O . ASN A 1 87 ? 10.045 -14.894 -4.778 1.00 52.25 87 ASN A O 1
ATOM 713 N N . PHE A 1 88 ? 9.000 -15.033 -6.761 1.00 46.88 88 PHE A N 1
ATOM 714 C CA . PHE A 1 88 ? 7.654 -15.193 -6.216 1.00 46.88 88 PHE A CA 1
ATOM 715 C C . PHE A 1 88 ? 7.231 -16.653 -6.345 1.00 46.88 88 PHE A C 1
ATOM 717 O O . PHE A 1 88 ? 6.997 -17.132 -7.454 1.00 46.88 88 PHE A O 1
ATOM 724 N N . LYS A 1 89 ? 7.089 -17.352 -5.218 1.00 61.78 89 LYS A N 1
ATOM 725 C CA . LYS A 1 89 ? 6.542 -18.712 -5.188 1.00 61.78 89 LYS A CA 1
ATOM 726 C C . LYS A 1 89 ? 5.273 -18.745 -4.352 1.00 61.78 89 LYS A C 1
ATOM 728 O O . LYS A 1 89 ? 5.153 -18.065 -3.336 1.00 61.78 89 LYS A O 1
ATOM 733 N N . TRP A 1 90 ? 4.307 -19.526 -4.812 1.00 50.88 90 TRP A N 1
ATOM 734 C CA . TRP A 1 90 ? 3.121 -19.847 -4.034 1.00 50.88 90 TRP A CA 1
ATOM 735 C C . TRP A 1 90 ? 3.388 -21.150 -3.288 1.00 50.88 90 TRP A C 1
ATOM 737 O O . TRP A 1 90 ? 3.627 -22.179 -3.915 1.00 50.88 90 TRP A O 1
ATOM 747 N N . GLU A 1 91 ? 3.375 -21.091 -1.959 1.00 70.38 91 GLU A N 1
ATOM 748 C CA . GLU A 1 91 ? 3.404 -22.273 -1.097 1.00 70.38 91 GLU A CA 1
ATOM 749 C C . GLU A 1 91 ? 2.028 -22.405 -0.438 1.00 70.38 91 GLU A C 1
ATOM 751 O O . GLU A 1 91 ? 1.696 -21.703 0.522 1.00 70.38 91 GLU A O 1
ATOM 756 N N . GLY A 1 92 ? 1.185 -23.264 -1.020 1.00 77.75 92 GLY A N 1
ATOM 757 C CA . GLY A 1 92 ? -0.238 -23.338 -0.678 1.00 77.75 92 GLY A CA 1
ATOM 758 C C . GLY A 1 92 ? -0.953 -22.014 -0.974 1.00 77.75 92 GLY A C 1
ATOM 759 O O . GLY A 1 92 ? -0.757 -21.425 -2.035 1.00 77.75 92 GLY A O 1
ATOM 760 N N . ASP A 1 93 ? -1.730 -21.513 -0.012 1.00 70.25 93 ASP A N 1
ATOM 761 C CA . ASP A 1 93 ? -2.462 -20.239 -0.133 1.00 70.25 93 ASP A CA 1
ATOM 762 C C . ASP A 1 93 ? -1.610 -19.003 0.215 1.00 70.25 93 ASP A C 1
ATOM 764 O O . ASP A 1 93 ? -2.106 -17.872 0.227 1.00 70.25 93 ASP A O 1
ATOM 768 N N . LYS A 1 94 ? -0.320 -19.185 0.529 1.00 41.75 94 LYS A N 1
ATOM 769 C CA . LYS A 1 94 ? 0.581 -18.089 0.900 1.00 41.75 94 LYS A CA 1
ATOM 770 C C . LYS A 1 94 ? 1.511 -17.734 -0.252 1.00 41.75 94 LYS A C 1
ATOM 772 O O . LYS A 1 94 ? 2.225 -18.575 -0.794 1.00 41.75 94 LYS A O 1
ATOM 777 N N . ARG A 1 95 ? 1.547 -16.440 -0.582 1.00 52.12 95 ARG A N 1
ATOM 778 C CA . ARG A 1 95 ? 2.549 -15.876 -1.488 1.00 52.12 95 ARG A CA 1
ATOM 779 C C . ARG A 1 95 ? 3.846 -15.667 -0.715 1.00 52.12 95 ARG A C 1
ATOM 781 O O . ARG A 1 95 ? 3.914 -14.787 0.140 1.00 52.12 95 ARG A O 1
ATOM 788 N N . VAL A 1 96 ? 4.860 -16.462 -1.030 1.00 62.03 96 VAL A N 1
ATOM 789 C CA . VAL A 1 96 ? 6.205 -16.343 -0.469 1.00 62.03 96 VAL A CA 1
ATOM 790 C C . VAL A 1 96 ? 7.059 -15.542 -1.447 1.00 62.03 96 VAL A C 1
ATOM 792 O O . VAL A 1 96 ? 7.125 -15.842 -2.642 1.00 62.03 96 VAL A O 1
ATOM 795 N N . VAL A 1 97 ? 7.681 -14.480 -0.940 1.00 53.22 97 VAL A N 1
ATOM 796 C CA . VAL A 1 97 ? 8.600 -13.632 -1.703 1.00 53.22 97 VAL A CA 1
ATOM 797 C C . VAL A 1 97 ? 9.996 -13.878 -1.165 1.00 53.22 97 VAL A C 1
ATOM 799 O O . VAL A 1 97 ? 10.234 -13.673 0.025 1.00 53.22 97 VAL A O 1
ATOM 802 N N . LYS A 1 98 ? 10.905 -14.321 -2.030 1.00 56.03 98 LYS A N 1
ATOM 803 C CA . LYS A 1 98 ? 12.311 -14.511 -1.686 1.00 56.03 98 LYS A CA 1
ATOM 804 C C . LYS A 1 98 ? 13.159 -13.593 -2.557 1.00 56.03 98 LYS A C 1
ATOM 806 O O . LYS A 1 98 ? 13.013 -13.592 -3.775 1.00 56.03 98 LYS A O 1
ATOM 811 N N . ILE A 1 99 ? 14.003 -12.795 -1.912 1.00 53.06 99 ILE A N 1
ATOM 812 C CA . ILE A 1 99 ? 15.018 -11.978 -2.577 1.00 53.06 99 ILE A CA 1
ATOM 813 C C . ILE A 1 99 ? 16.319 -12.765 -2.473 1.00 53.06 99 ILE A C 1
ATOM 815 O O . ILE A 1 99 ? 16.768 -13.052 -1.363 1.00 53.06 99 ILE A O 1
ATOM 819 N N . GLU A 1 100 ? 16.891 -13.154 -3.604 1.00 56.31 100 GLU A N 1
ATOM 820 C CA . GLU A 1 100 ? 18.161 -13.878 -3.666 1.00 56.31 100 GLU A CA 1
ATOM 821 C C . GLU A 1 100 ? 19.176 -13.020 -4.417 1.00 56.31 100 GLU A C 1
ATOM 823 O O . GLU A 1 100 ? 18.872 -12.488 -5.479 1.00 56.31 100 GLU A O 1
ATOM 828 N N . ASN A 1 101 ? 20.380 -12.851 -3.866 1.00 50.31 101 ASN A N 1
ATOM 829 C CA . ASN A 1 101 ? 21.474 -12.240 -4.618 1.00 50.31 101 ASN A CA 1
ATOM 830 C C . ASN A 1 101 ? 22.010 -13.266 -5.616 1.00 50.31 101 ASN A C 1
ATOM 832 O O . ASN A 1 101 ? 22.317 -14.389 -5.224 1.00 50.31 101 ASN A O 1
ATOM 836 N N . ILE A 1 102 ? 22.104 -12.883 -6.889 1.00 57.00 102 ILE A N 1
ATOM 837 C CA . ILE A 1 102 ? 22.486 -13.791 -7.984 1.00 57.00 102 ILE A CA 1
ATOM 838 C C . ILE A 1 102 ? 24.011 -13.974 -8.036 1.00 57.00 102 ILE A C 1
ATOM 840 O O . ILE A 1 102 ? 24.505 -14.969 -8.556 1.00 57.00 102 ILE A O 1
ATOM 844 N N . ILE A 1 103 ? 24.771 -13.043 -7.448 1.00 44.22 103 ILE A N 1
ATOM 845 C CA . ILE A 1 103 ? 26.235 -13.085 -7.427 1.00 44.22 103 ILE A CA 1
ATOM 846 C C . ILE A 1 103 ? 26.714 -13.317 -5.989 1.00 44.22 103 ILE A C 1
ATOM 848 O O . ILE A 1 103 ? 26.653 -12.415 -5.148 1.00 44.22 103 ILE A O 1
ATOM 852 N N . GLY A 1 104 ? 27.176 -14.546 -5.742 1.00 39.16 104 GLY A N 1
ATOM 853 C CA . GLY A 1 104 ? 27.850 -15.035 -4.539 1.00 39.16 104 GLY A CA 1
ATOM 854 C C . GLY A 1 104 ? 28.677 -16.267 -4.872 1.00 39.16 104 GLY A C 1
ATOM 855 O O . GLY A 1 104 ? 28.066 -17.257 -5.328 1.00 39.16 104 GLY A O 1
#